Protein AF-A0A7K1FPJ8-F1 (afdb_monomer_lite)

Radius of gyration: 15.46 Å; chains: 1; bounding box: 39×25×46 Å

Structure (mmCIF, N/CA/C/O backbone):
data_AF-A0A7K1FPJ8-F1
#
_entry.id   AF-A0A7K1FPJ8-F1
#
loop_
_atom_site.group_PDB
_atom_site.id
_atom_site.type_symbol
_atom_site.label_atom_id
_atom_site.label_alt_id
_atom_site.label_comp_id
_atom_site.label_asym_id
_atom_site.label_entity_id
_atom_site.label_seq_id
_atom_site.pdbx_PDB_ins_code
_atom_site.Cartn_x
_atom_site.Cartn_y
_atom_site.Cartn_z
_atom_site.occupancy
_atom_site.B_iso_or_equiv
_atom_site.auth_seq_id
_atom_site.auth_comp_id
_atom_site.auth_asym_id
_atom_site.auth_atom_id
_atom_site.pdbx_PDB_model_num
ATOM 1 N N . MET A 1 1 ? -18.088 -18.833 -31.544 1.00 47.06 1 MET A N 1
ATOM 2 C CA . MET A 1 1 ? -17.889 -19.676 -30.352 1.00 47.06 1 MET A CA 1
ATOM 3 C C . MET A 1 1 ? -16.402 -19.898 -30.165 1.00 47.06 1 MET A C 1
ATOM 5 O O . MET A 1 1 ? -15.816 -20.753 -30.817 1.00 47.06 1 MET A O 1
ATOM 9 N N . ARG A 1 2 ? -15.802 -19.013 -29.377 1.00 52.03 2 ARG A N 1
ATOM 10 C CA . ARG A 1 2 ? -14.552 -19.196 -28.637 1.00 52.03 2 ARG A CA 1
ATOM 11 C C . ARG A 1 2 ? -14.766 -18.350 -27.387 1.00 52.03 2 ARG A C 1
ATOM 13 O O . ARG A 1 2 ? -14.379 -17.189 -27.324 1.00 52.03 2 ARG A O 1
ATOM 20 N N . ASP A 1 3 ? -15.642 -18.900 -26.562 1.00 54.81 3 ASP A N 1
ATOM 21 C CA . ASP A 1 3 ? -15.803 -18.586 -25.156 1.00 54.81 3 ASP A CA 1
ATOM 22 C C . ASP A 1 3 ? -14.535 -19.043 -24.413 1.00 54.81 3 ASP A C 1
ATOM 24 O O . ASP A 1 3 ? -13.806 -19.888 -24.936 1.00 54.81 3 ASP A O 1
ATOM 28 N N . GLU A 1 4 ? -14.319 -18.484 -23.216 1.00 59.44 4 GLU A N 1
ATOM 29 C CA . GLU A 1 4 ? -13.272 -18.846 -22.239 1.00 59.44 4 GLU A CA 1
ATOM 30 C C . GLU A 1 4 ? -11.882 -18.315 -22.648 1.00 59.44 4 GLU A C 1
ATOM 32 O O . GLU A 1 4 ? -11.354 -18.630 -23.702 1.00 59.44 4 GLU A O 1
ATOM 37 N N . GLU A 1 5 ? -11.250 -17.391 -21.926 1.00 53.16 5 GLU A N 1
ATOM 38 C CA . GLU A 1 5 ? -10.838 -17.518 -20.530 1.00 53.16 5 GLU A CA 1
ATOM 39 C C . GLU A 1 5 ? -10.990 -16.159 -19.825 1.00 53.16 5 GLU A C 1
ATOM 41 O O . GLU A 1 5 ? -10.268 -15.199 -20.101 1.00 53.16 5 GLU A O 1
ATOM 46 N N . LEU A 1 6 ? -11.959 -16.060 -18.911 1.00 56.94 6 LEU A N 1
ATOM 47 C CA . LEU A 1 6 ? -11.986 -14.992 -17.916 1.00 56.94 6 LEU A CA 1
ATOM 48 C C . LEU A 1 6 ? -10.675 -15.107 -17.142 1.00 56.94 6 LEU A C 1
ATOM 50 O O . LEU A 1 6 ? -10.532 -16.031 -16.348 1.00 56.94 6 LEU A O 1
ATOM 54 N N . GLY A 1 7 ? -9.715 -14.224 -17.427 1.00 48.88 7 GLY A N 1
ATOM 55 C CA . GLY A 1 7 ? -8.468 -14.116 -16.685 1.00 48.88 7 GLY A CA 1
ATOM 56 C C . GLY A 1 7 ? -8.805 -14.012 -15.209 1.00 48.88 7 GLY A C 1
ATOM 57 O O . GLY A 1 7 ? -9.293 -12.982 -14.745 1.00 48.88 7 GLY A O 1
ATOM 58 N N . GLN A 1 8 ? -8.625 -15.124 -14.502 1.00 51.94 8 GLN A N 1
ATOM 59 C CA . GLN A 1 8 ? -8.775 -15.200 -13.066 1.00 51.94 8 GLN A CA 1
ATOM 60 C C . GLN A 1 8 ? -7.574 -14.458 -12.493 1.00 51.94 8 GLN A C 1
ATOM 62 O O . GLN A 1 8 ? -6.563 -15.053 -12.130 1.00 51.94 8 GLN A O 1
ATOM 67 N N . ASP A 1 9 ? -7.681 -13.132 -12.459 1.00 47.12 9 ASP A N 1
ATOM 68 C CA . ASP A 1 9 ? -6.952 -12.302 -11.515 1.00 47.12 9 ASP A CA 1
ATOM 69 C C . ASP A 1 9 ? -7.505 -12.703 -10.143 1.00 47.12 9 ASP A C 1
ATOM 71 O O . ASP A 1 9 ? -8.424 -12.096 -9.587 1.00 47.12 9 ASP A O 1
ATOM 75 N N . GLU A 1 10 ? -7.054 -13.862 -9.662 1.00 51.06 10 GLU A N 1
ATOM 76 C CA . GLU A 1 10 ? -7.262 -14.330 -8.308 1.00 51.06 10 GLU A CA 1
ATOM 77 C C . GLU A 1 10 ? -6.480 -13.336 -7.454 1.00 51.06 10 GLU A C 1
ATOM 79 O O . GLU A 1 10 ? -5.304 -13.543 -7.147 1.00 51.06 10 GLU A O 1
ATOM 84 N N . ALA A 1 11 ? -7.106 -12.180 -7.201 1.00 58.66 11 ALA A N 1
ATOM 85 C CA . ALA A 1 11 ? -6.582 -11.078 -6.420 1.00 58.66 11 ALA A C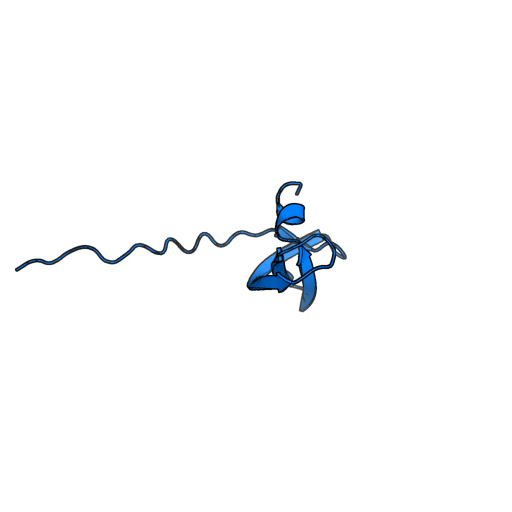A 1
ATOM 86 C C . ALA A 1 11 ? -6.381 -11.603 -5.003 1.00 58.66 11 ALA A C 1
ATOM 88 O O . ALA A 1 11 ? -7.228 -11.458 -4.121 1.00 58.66 11 ALA A O 1
ATOM 89 N N . THR A 1 12 ? -5.275 -12.317 -4.823 1.00 65.06 12 THR A N 1
ATOM 90 C CA . THR A 1 12 ? -4.879 -12.937 -3.577 1.00 65.06 12 THR A CA 1
ATOM 91 C C . THR A 1 12 ? -4.658 -11.786 -2.624 1.00 65.06 12 THR A C 1
ATOM 93 O O . THR A 1 12 ? -3.651 -11.080 -2.699 1.00 65.06 12 THR A O 1
ATOM 96 N N . LEU A 1 13 ? -5.655 -11.551 -1.774 1.00 64.94 13 LEU A N 1
ATOM 97 C CA . LEU A 1 13 ? -5.672 -10.440 -0.842 1.00 64.94 13 LEU A CA 1
ATOM 98 C C . LEU A 1 13 ? -4.634 -10.751 0.235 1.00 64.94 13 LEU A C 1
ATOM 100 O O . LEU A 1 13 ? -4.901 -11.431 1.226 1.00 64.94 13 LEU A O 1
ATOM 104 N N . ARG A 1 14 ? -3.392 -10.343 -0.030 1.00 73.56 14 ARG A N 1
ATOM 105 C CA . ARG A 1 14 ? -2.256 -10.629 0.838 1.00 73.56 14 ARG A CA 1
ATOM 106 C C . ARG A 1 14 ? -2.328 -9.703 2.042 1.00 73.56 14 ARG A C 1
ATOM 108 O O . ARG A 1 14 ? -1.987 -8.524 1.957 1.00 73.56 14 ARG A O 1
ATOM 115 N N . LEU A 1 15 ? -2.789 -10.257 3.157 1.00 82.62 15 LEU A N 1
ATOM 116 C CA . LEU A 1 15 ? -2.777 -9.579 4.443 1.00 82.62 15 LEU A CA 1
ATOM 117 C C . LEU A 1 15 ? -1.367 -9.607 5.032 1.00 82.62 15 LEU A C 1
ATOM 119 O O . LEU A 1 15 ? -0.690 -10.635 5.015 1.00 82.62 15 LEU A O 1
ATOM 123 N N . VAL A 1 16 ? -0.942 -8.471 5.570 1.00 88.56 16 VAL A N 1
ATOM 124 C CA . VAL A 1 16 ? 0.322 -8.297 6.291 1.00 88.56 16 VAL A CA 1
ATOM 125 C C . VAL A 1 16 ? 0.054 -7.680 7.658 1.00 88.56 16 VAL A C 1
ATOM 127 O O . VAL A 1 16 ? -0.989 -7.067 7.881 1.00 88.56 16 VAL A O 1
ATOM 130 N N . ALA A 1 17 ? 0.975 -7.844 8.603 1.00 90.06 17 ALA A N 1
ATOM 131 C CA . ALA A 1 17 ? 0.847 -7.222 9.915 1.00 90.06 17 ALA A CA 1
ATOM 132 C C . ALA A 1 17 ? 1.240 -5.738 9.859 1.00 90.06 17 ALA A C 1
ATOM 134 O O . ALA A 1 17 ? 2.279 -5.373 9.306 1.00 90.06 17 ALA A O 1
ATOM 135 N N . CYS A 1 18 ? 0.422 -4.875 10.465 1.00 90.88 18 CYS A N 1
ATOM 136 C CA . CYS A 1 18 ? 0.766 -3.472 10.670 1.00 90.88 18 CYS A CA 1
ATOM 137 C C . CYS A 1 18 ? 2.022 -3.355 11.558 1.00 90.88 18 CYS A C 1
ATOM 139 O O . CYS A 1 18 ? 1.981 -3.846 12.688 1.00 90.88 18 CYS A O 1
ATOM 141 N N . PRO A 1 19 ? 3.088 -2.653 11.130 1.00 87.31 19 PRO A N 1
ATOM 142 C CA . PRO A 1 19 ? 4.303 -2.501 11.935 1.00 87.31 19 PRO A CA 1
ATOM 143 C C . PRO A 1 19 ? 4.086 -1.818 13.294 1.00 87.31 19 PRO A C 1
ATOM 145 O O . PRO A 1 19 ? 4.831 -2.080 14.229 1.00 87.31 19 PRO A O 1
ATOM 148 N N . GLU A 1 20 ? 3.069 -0.959 13.407 1.00 92.31 20 GLU A N 1
ATOM 149 C CA . GLU A 1 20 ? 2.807 -0.164 14.615 1.00 92.31 20 GLU A CA 1
ATOM 150 C C . GLU A 1 20 ? 1.908 -0.891 15.624 1.00 92.31 20 GLU A C 1
ATOM 152 O O . GLU A 1 20 ? 2.158 -0.883 16.824 1.00 92.31 20 GLU A O 1
ATOM 157 N N . CYS A 1 21 ? 0.829 -1.518 15.146 1.00 94.06 21 CYS A N 1
ATOM 158 C CA . CYS A 1 21 ? -0.222 -2.0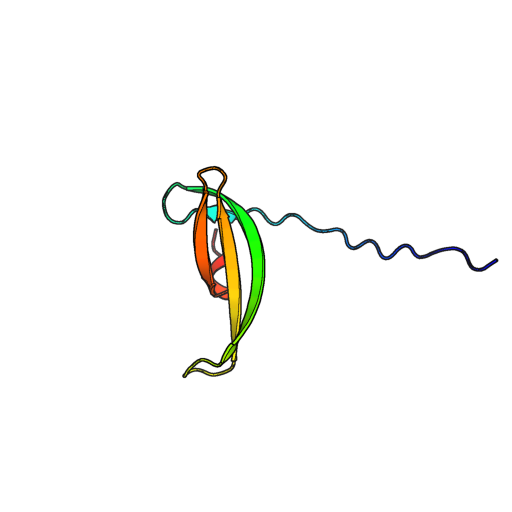67 16.011 1.00 94.06 21 CYS A CA 1
ATOM 159 C C . CYS A 1 21 ? -0.477 -3.563 15.819 1.00 94.06 21 CYS A C 1
ATOM 161 O O . CYS A 1 21 ? -1.379 -4.105 16.452 1.00 94.06 21 CYS A O 1
ATOM 163 N N . SER A 1 22 ? 0.267 -4.230 14.931 1.00 91.75 22 SER A N 1
ATOM 164 C CA . SER A 1 22 ? 0.105 -5.650 14.573 1.00 91.75 22 SER A CA 1
ATOM 165 C C . SER A 1 22 ? -1.276 -6.050 14.030 1.00 91.75 22 SER A C 1
ATOM 167 O O . SER A 1 22 ? -1.513 -7.222 13.752 1.00 91.75 22 SER A O 1
ATOM 169 N N . ALA A 1 23 ? -2.193 -5.097 13.838 1.00 93.56 23 ALA A N 1
ATOM 170 C CA . ALA A 1 23 ? -3.493 -5.360 13.237 1.00 93.56 23 ALA A CA 1
ATOM 171 C C . ALA A 1 23 ? -3.343 -5.783 11.762 1.00 93.56 23 ALA A C 1
ATOM 173 O O . ALA A 1 23 ? -2.386 -5.349 11.107 1.00 93.56 23 ALA A O 1
ATOM 174 N N . PRO A 1 24 ? -4.295 -6.561 11.212 1.00 91.56 24 PRO A N 1
ATOM 175 C CA . PRO A 1 24 ? -4.297 -6.912 9.798 1.00 91.56 24 PRO A CA 1
ATOM 176 C C . PRO A 1 24 ? -4.254 -5.667 8.910 1.00 91.56 24 PRO A C 1
ATOM 178 O O . PRO A 1 24 ? -4.957 -4.676 9.157 1.00 91.56 24 PRO A O 1
ATOM 181 N N . ALA A 1 25 ? -3.418 -5.725 7.883 1.00 92.38 25 ALA A N 1
ATOM 182 C CA . ALA A 1 25 ? -3.229 -4.664 6.920 1.00 92.38 25 ALA A CA 1
ATOM 183 C C . ALA A 1 25 ? -3.208 -5.195 5.491 1.00 92.38 25 ALA A C 1
ATOM 185 O O . ALA A 1 25 ? -2.709 -6.284 5.221 1.00 92.38 25 ALA A O 1
ATOM 186 N N . GLU A 1 26 ? -3.769 -4.409 4.585 1.00 91.75 26 GLU A N 1
ATOM 187 C CA . GLU A 1 26 ? -3.832 -4.694 3.157 1.00 91.75 26 GLU A CA 1
ATOM 188 C C . GLU A 1 26 ? -2.762 -3.890 2.414 1.00 91.75 26 GLU A C 1
ATOM 190 O O . GLU A 1 26 ? -2.408 -2.775 2.812 1.00 91.75 26 GLU A O 1
ATOM 195 N N . ILE A 1 27 ? -2.254 -4.448 1.317 1.00 91.25 27 ILE A N 1
ATOM 196 C CA . ILE A 1 27 ? -1.459 -3.696 0.347 1.00 91.25 27 ILE A CA 1
ATOM 197 C C . ILE A 1 27 ? -2.442 -2.973 -0.573 1.00 91.25 27 ILE A C 1
ATOM 199 O O . ILE A 1 27 ? -3.196 -3.617 -1.294 1.00 91.25 27 ILE A O 1
ATOM 203 N N . VAL A 1 28 ? -2.441 -1.642 -0.538 1.00 92.75 28 VAL A N 1
ATOM 204 C CA . VAL A 1 28 ? -3.373 -0.811 -1.322 1.00 92.75 28 VAL A CA 1
ATOM 205 C C . VAL A 1 28 ? -2.769 -0.297 -2.626 1.00 92.75 28 VAL A C 1
AT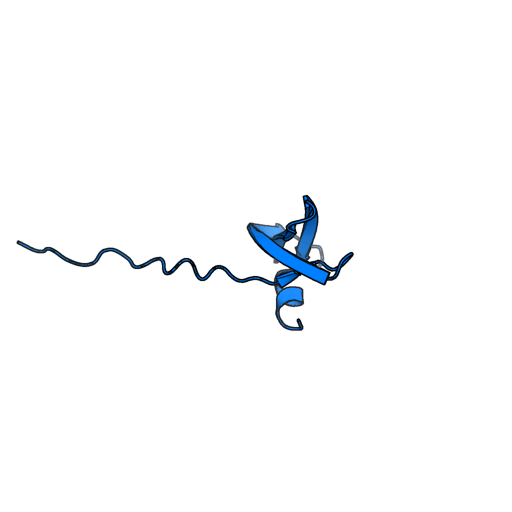OM 207 O O . VAL A 1 28 ? -3.498 0.165 -3.496 1.00 92.75 28 VAL A O 1
ATOM 210 N N . ASP A 1 29 ? -1.442 -0.316 -2.742 1.00 91.56 29 ASP A N 1
ATOM 211 C CA . ASP A 1 29 ? -0.707 0.193 -3.899 1.00 91.56 29 ASP A CA 1
ATOM 212 C C . ASP A 1 29 ? 0.694 -0.435 -3.945 1.00 91.56 29 ASP A C 1
ATOM 214 O O . ASP A 1 29 ? 1.274 -0.768 -2.905 1.00 91.56 29 ASP A O 1
ATOM 218 N N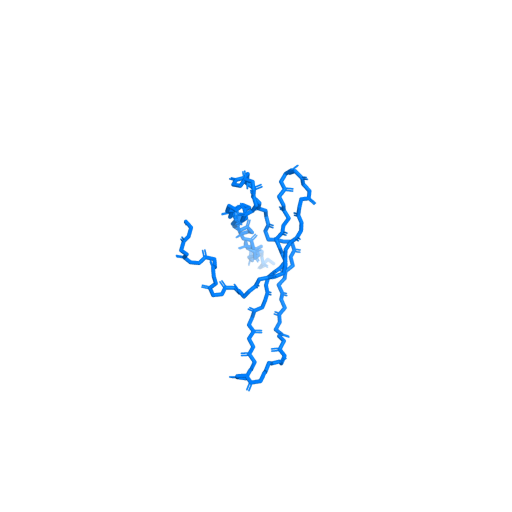 . SER A 1 30 ? 1.247 -0.577 -5.143 1.00 91.31 30 SER A N 1
ATOM 219 C CA . SER A 1 30 ? 2.608 -1.056 -5.379 1.00 91.31 30 SER A CA 1
ATOM 220 C C . SER A 1 30 ? 3.223 -0.290 -6.540 1.00 91.31 30 SER A C 1
ATOM 222 O O . SER A 1 30 ? 2.579 -0.098 -7.569 1.00 91.31 30 SER A O 1
ATOM 224 N N . SER A 1 31 ? 4.467 0.149 -6.391 1.00 92.50 31 SER A N 1
ATOM 225 C CA . SER A 1 31 ? 5.157 0.961 -7.390 1.00 92.50 31 SER A CA 1
ATOM 226 C C . SER A 1 31 ? 6.655 0.697 -7.376 1.00 92.50 31 SER A C 1
ATOM 228 O O . SER A 1 31 ? 7.244 0.435 -6.329 1.00 92.50 31 SER A O 1
ATOM 230 N N . ARG A 1 32 ? 7.295 0.870 -8.532 1.00 94.94 32 ARG A N 1
ATOM 231 C CA . ARG A 1 32 ? 8.752 0.835 -8.657 1.00 94.94 32 ARG A CA 1
ATOM 232 C C . ARG A 1 32 ? 9.318 2.244 -8.572 1.00 94.94 32 ARG A C 1
ATOM 234 O O . ARG A 1 32 ? 8.903 3.123 -9.325 1.00 94.94 32 ARG A O 1
ATOM 241 N N . ILE A 1 33 ? 10.288 2.459 -7.690 1.00 92.94 33 ILE A N 1
ATOM 242 C CA . ILE A 1 33 ? 10.958 3.754 -7.519 1.00 92.94 33 ILE A CA 1
ATOM 243 C C . ILE A 1 33 ? 12.447 3.652 -7.840 1.00 92.94 33 ILE A C 1
ATOM 245 O O . ILE A 1 33 ? 13.065 2.599 -7.683 1.00 92.94 33 ILE A O 1
ATOM 249 N N . GLY A 1 34 ? 13.040 4.767 -8.266 1.00 93.44 34 GLY A N 1
ATOM 250 C CA . GLY A 1 34 ? 14.493 4.907 -8.314 1.00 93.44 34 GLY A CA 1
ATOM 251 C C . GLY A 1 34 ? 15.046 5.189 -6.917 1.00 93.44 34 GLY A C 1
ATOM 252 O O . GLY A 1 34 ? 14.590 6.119 -6.255 1.00 93.44 34 GLY A O 1
ATOM 253 N N . SER A 1 35 ? 16.030 4.406 -6.479 1.00 87.12 35 SER A N 1
ATOM 254 C CA . SER A 1 35 ? 16.772 4.609 -5.230 1.00 87.12 35 SER A CA 1
ATOM 255 C C . SER A 1 35 ? 18.276 4.706 -5.511 1.00 87.12 35 SER A C 1
ATOM 257 O O . SER A 1 35 ? 18.745 4.376 -6.602 1.00 87.12 35 SER A O 1
ATOM 259 N N . THR A 1 36 ?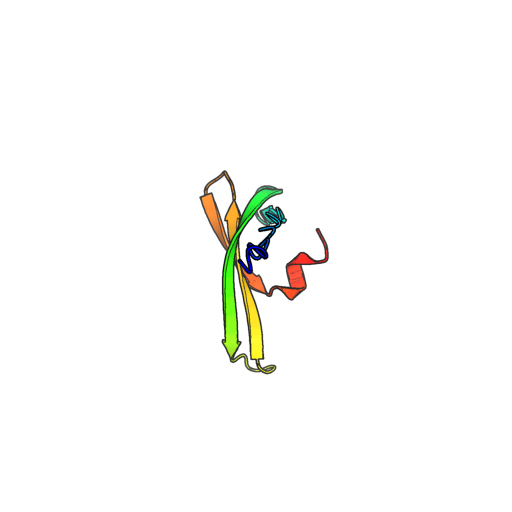 19.056 5.155 -4.528 1.00 91.12 36 THR A N 1
ATOM 260 C CA . THR A 1 36 ? 20.525 5.252 -4.624 1.00 91.12 36 THR A CA 1
ATOM 261 C C . THR A 1 36 ? 21.204 3.888 -4.764 1.00 91.12 36 THR A C 1
ATOM 263 O O . THR A 1 36 ? 22.300 3.809 -5.309 1.00 91.12 36 THR A O 1
ATOM 266 N N . GLY A 1 37 ? 20.546 2.814 -4.318 1.00 87.38 37 GLY A N 1
ATOM 267 C CA . GLY A 1 37 ? 20.970 1.426 -4.529 1.00 87.38 37 GLY A CA 1
ATOM 268 C C . GLY A 1 37 ? 20.470 0.799 -5.837 1.00 87.38 37 GLY A C 1
ATOM 269 O O . GLY A 1 37 ? 20.702 -0.384 -6.062 1.00 87.38 37 GLY A O 1
ATOM 270 N N . GLY A 1 38 ? 19.780 1.567 -6.686 1.00 90.81 38 GLY A N 1
ATOM 271 C CA . GLY A 1 38 ? 19.115 1.082 -7.894 1.00 90.81 38 GLY A CA 1
ATOM 272 C C . GLY A 1 38 ? 17.585 1.074 -7.778 1.00 90.81 38 GLY A C 1
ATOM 273 O O . GLY A 1 38 ? 17.028 1.546 -6.786 1.00 90.81 38 GLY A O 1
ATOM 274 N N . PRO A 1 39 ? 16.875 0.598 -8.813 1.00 93.19 39 PRO A N 1
ATOM 275 C CA . PRO A 1 39 ? 15.420 0.487 -8.786 1.00 93.19 39 PRO A CA 1
ATOM 276 C C . PRO A 1 39 ? 14.950 -0.482 -7.695 1.00 93.19 39 PRO A C 1
ATOM 278 O O . PRO A 1 39 ? 15.482 -1.586 -7.591 1.00 93.19 39 PRO A O 1
ATOM 281 N N . MET A 1 40 ? 13.927 -0.100 -6.931 1.00 93.69 40 MET A N 1
ATOM 282 C CA . MET A 1 40 ? 13.331 -0.951 -5.894 1.00 93.69 40 MET A CA 1
ATOM 283 C C . MET A 1 40 ? 11.805 -0.916 -5.940 1.00 93.69 40 MET A C 1
ATOM 285 O O . MET A 1 40 ? 11.206 0.093 -6.316 1.00 93.69 40 MET A O 1
ATOM 289 N N . GLU A 1 41 ? 11.187 -2.016 -5.520 1.00 94.31 41 GLU A N 1
ATOM 290 C CA . GLU A 1 41 ? 9.735 -2.124 -5.386 1.00 94.31 41 GLU A CA 1
ATOM 291 C C . GLU A 1 41 ? 9.293 -1.628 -4.008 1.00 94.31 41 GLU A C 1
ATOM 293 O O . GLU A 1 41 ? 9.793 -2.082 -2.971 1.00 94.31 41 GLU A O 1
ATOM 298 N N . VAL A 1 42 ? 8.324 -0.719 -3.993 1.00 94.00 42 VAL A N 1
ATOM 299 C CA . VAL A 1 42 ? 7.657 -0.251 -2.780 1.00 94.00 42 VAL A CA 1
ATOM 300 C C . VAL A 1 42 ? 6.185 -0.607 -2.801 1.00 94.00 42 VAL A C 1
ATOM 302 O O . VAL A 1 42 ? 5.533 -0.598 -3.841 1.00 94.00 42 VAL A O 1
ATOM 305 N N . VAL A 1 43 ? 5.655 -0.883 -1.620 1.00 93.12 43 VAL A N 1
ATOM 306 C CA . VAL A 1 43 ? 4.237 -1.118 -1.384 1.00 93.12 43 VAL A CA 1
ATOM 307 C C . VAL A 1 43 ? 3.699 -0.106 -0.393 1.00 93.12 43 VAL A C 1
ATOM 309 O O . VAL A 1 43 ? 4.375 0.273 0.571 1.00 93.12 43 VAL A O 1
ATOM 312 N N . ARG A 1 44 ? 2.457 0.314 -0.607 1.00 93.50 44 ARG A N 1
ATOM 313 C CA . ARG A 1 44 ? 1.681 1.048 0.381 1.00 93.50 44 ARG A CA 1
ATOM 314 C C . ARG A 1 44 ? 0.798 0.070 1.128 1.00 93.50 44 ARG A C 1
ATOM 316 O O . ARG A 1 44 ? 0.013 -0.650 0.519 1.00 93.50 44 ARG A O 1
ATOM 323 N N . VAL A 1 45 ? 0.904 0.085 2.446 1.00 92.06 45 VAL A N 1
ATOM 324 C CA . VAL A 1 45 ? 0.140 -0.783 3.337 1.00 92.06 45 VAL A CA 1
ATOM 325 C C . VAL A 1 45 ? -0.803 0.071 4.172 1.00 92.06 45 VAL A C 1
ATOM 327 O O . VAL A 1 45 ? -0.392 1.114 4.689 1.00 92.06 45 VAL A O 1
ATOM 330 N N . ARG A 1 46 ? -2.056 -0.368 4.316 1.00 94.31 46 ARG A N 1
ATOM 331 C CA . ARG A 1 46 ? -3.062 0.274 5.166 1.00 94.31 46 ARG A CA 1
ATOM 332 C C . ARG A 1 46 ? -3.694 -0.745 6.106 1.00 94.31 46 ARG A C 1
ATOM 334 O O . ARG A 1 46 ? -4.201 -1.765 5.660 1.00 94.31 46 ARG A O 1
ATOM 341 N N . CYS A 1 47 ? -3.671 -0.482 7.411 1.00 94.69 47 CYS A N 1
ATOM 342 C CA . CYS A 1 47 ? -4.298 -1.379 8.386 1.00 94.69 47 CYS A CA 1
ATOM 343 C C . CYS A 1 47 ? -5.763 -1.030 8.668 1.00 94.69 47 CYS A C 1
ATOM 345 O O . CYS A 1 47 ? -6.220 0.070 8.354 1.00 94.69 47 CYS A O 1
ATOM 347 N N . VAL A 1 48 ? -6.486 -1.940 9.328 1.00 94.50 48 VAL A N 1
ATOM 348 C CA . VAL A 1 48 ? -7.883 -1.718 9.766 1.00 94.50 48 VAL A CA 1
ATOM 349 C C . VAL A 1 48 ? -8.044 -0.559 10.763 1.00 94.50 48 VAL A C 1
ATOM 351 O O . VAL A 1 48 ? -9.124 0.008 10.880 1.00 94.50 48 VAL A O 1
ATOM 354 N N . VAL A 1 49 ? -6.958 -0.161 11.439 1.00 94.94 49 VAL A N 1
ATOM 355 C CA . VAL A 1 49 ? -6.884 1.026 12.321 1.00 94.94 49 VAL A CA 1
ATOM 356 C C . VAL A 1 49 ? -6.486 2.292 11.533 1.00 94.94 49 VAL A C 1
ATOM 358 O O . VAL A 1 49 ? -6.228 3.344 12.102 1.00 94.94 49 VAL A O 1
ATOM 361 N N . ALA A 1 50 ? -6.441 2.203 10.201 1.00 94.44 50 ALA A N 1
ATOM 362 C CA . ALA A 1 50 ? -6.126 3.274 9.258 1.00 94.44 50 ALA A CA 1
ATOM 363 C C . ALA A 1 50 ? -4.699 3.859 9.319 1.00 94.44 50 ALA A C 1
ATOM 365 O O . ALA A 1 50 ? -4.456 4.900 8.707 1.00 94.44 50 ALA A O 1
ATOM 366 N N . HIS A 1 51 ? -3.730 3.183 9.948 1.00 95.06 51 HIS A N 1
ATOM 367 C CA . HIS A 1 51 ? -2.316 3.532 9.769 1.00 95.06 51 HIS A CA 1
ATOM 368 C C . HIS A 1 51 ? -1.867 3.246 8.333 1.00 95.06 51 HIS A C 1
ATOM 370 O O . HIS A 1 51 ? -2.271 2.238 7.747 1.00 95.06 51 HIS A O 1
ATOM 376 N N . GLN A 1 52 ? -1.027 4.123 7.783 1.00 94.25 52 GLN A N 1
ATOM 377 C CA . GLN A 1 52 ? -0.505 4.015 6.424 1.00 94.25 52 GLN A CA 1
ATOM 378 C C . GLN A 1 52 ? 1.018 4.014 6.428 1.00 94.25 52 GLN A C 1
ATOM 380 O O . GLN A 1 52 ? 1.642 4.894 7.0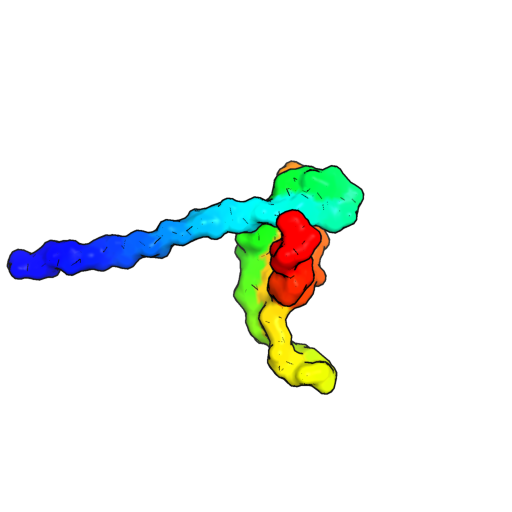18 1.00 94.25 52 GLN A O 1
ATOM 385 N N . PHE A 1 53 ? 1.603 3.060 5.708 1.00 91.81 53 PHE A N 1
ATOM 386 C CA . PHE A 1 53 ? 3.050 2.927 5.571 1.00 91.81 53 PHE A CA 1
ATOM 387 C C . PHE A 1 53 ? 3.435 2.743 4.110 1.00 91.81 53 PHE A C 1
ATOM 389 O O . PHE A 1 53 ? 2.716 2.099 3.349 1.00 91.81 53 PHE A O 1
ATOM 396 N N . LEU A 1 54 ? 4.587 3.292 3.731 1.00 92.75 54 LEU A N 1
ATOM 397 C CA . LEU A 1 54 ? 5.260 2.984 2.474 1.00 92.75 54 LEU A CA 1
ATOM 398 C C . LEU A 1 54 ? 6.516 2.181 2.808 1.00 92.75 54 LEU A C 1
ATOM 400 O O . LEU A 1 54 ? 7.343 2.630 3.601 1.00 92.75 54 LEU A O 1
ATOM 404 N N . MET A 1 55 ? 6.633 0.981 2.250 1.00 90.44 55 MET A N 1
ATOM 405 C CA . MET A 1 55 ? 7.652 0.010 2.648 1.00 90.44 55 MET A CA 1
ATOM 406 C C . MET A 1 55 ? 8.269 -0.649 1.419 1.00 90.44 55 MET A C 1
ATOM 408 O O . MET A 1 55 ? 7.596 -0.801 0.405 1.00 90.44 55 MET A O 1
ATOM 412 N N . ALA A 1 56 ? 9.525 -1.088 1.508 1.00 90.81 56 ALA A N 1
ATOM 413 C CA . ALA A 1 56 ? 10.095 -1.960 0.484 1.00 90.81 56 ALA A CA 1
ATOM 414 C C . ALA A 1 56 ? 9.314 -3.283 0.450 1.00 90.81 56 ALA A C 1
ATOM 416 O O . ALA A 1 56 ? 9.120 -3.900 1.502 1.00 90.81 56 ALA A O 1
ATOM 417 N N . ALA A 1 57 ? 8.903 -3.736 -0.737 1.00 88.94 57 ALA A N 1
ATOM 418 C CA . ALA A 1 57 ? 8.177 -5.002 -0.903 1.00 88.94 57 ALA A CA 1
ATOM 419 C C . ALA A 1 57 ? 8.971 -6.195 -0.335 1.00 88.94 57 ALA A C 1
ATOM 421 O O . ALA A 1 57 ? 8.404 -7.153 0.182 1.00 88.94 57 ALA A O 1
ATOM 422 N N . GLU A 1 58 ? 10.299 -6.075 -0.347 1.00 86.19 58 GLU A N 1
ATOM 423 C CA . GLU A 1 58 ? 11.272 -6.998 0.239 1.00 86.19 58 GLU A CA 1
ATOM 424 C C . GLU A 1 58 ? 11.062 -7.282 1.733 1.00 86.19 58 GLU A C 1
ATOM 426 O O . GLU A 1 58 ? 11.476 -8.310 2.260 1.00 86.19 58 GLU A O 1
ATOM 431 N N . ARG A 1 59 ? 10.426 -6.355 2.448 1.00 81.94 59 ARG A N 1
ATOM 432 C CA . ARG A 1 59 ? 10.199 -6.469 3.891 1.00 81.94 59 ARG A CA 1
ATOM 433 C C . ARG A 1 59 ? 8.915 -7.218 4.239 1.00 81.94 59 ARG A C 1
ATOM 435 O O . ARG A 1 59 ? 8.688 -7.482 5.414 1.00 81.94 59 ARG A O 1
ATOM 442 N N . LEU A 1 60 ? 8.099 -7.578 3.246 1.00 73.88 60 LEU A N 1
ATOM 443 C CA . LEU A 1 60 ? 6.852 -8.323 3.448 1.00 73.88 60 LEU A CA 1
ATOM 444 C C . LEU A 1 60 ? 7.073 -9.836 3.634 1.00 73.88 60 LEU A C 1
ATOM 446 O O . LEU A 1 60 ? 6.130 -10.547 3.964 1.00 73.88 60 LEU A O 1
ATOM 450 N N . HIS A 1 61 ? 8.288 -10.348 3.402 1.00 59.84 61 HIS A N 1
ATOM 451 C CA . HIS A 1 61 ? 8.581 -11.794 3.387 1.00 59.84 61 HIS A CA 1
ATOM 452 C C . HIS A 1 61 ? 8.870 -12.402 4.767 1.00 59.84 61 HIS A C 1
ATOM 454 O O . HIS A 1 61 ? 9.107 -13.602 4.861 1.00 59.84 61 HIS A O 1
ATOM 460 N N . HIS A 1 62 ? 8.894 -11.582 5.820 1.00 48.16 62 HIS A N 1
ATOM 461 C CA . HIS A 1 62 ? 9.332 -11.969 7.168 1.00 48.16 62 HIS A CA 1
ATOM 462 C C . HIS A 1 62 ? 8.260 -11.779 8.254 1.00 48.16 62 HIS A C 1
ATOM 464 O O . HIS A 1 62 ? 8.609 -11.646 9.426 1.00 48.16 62 HIS A O 1
ATOM 470 N N . LEU A 1 63 ? 6.980 -11.742 7.877 1.00 48.25 63 LEU A N 1
ATOM 471 C CA . LEU A 1 63 ? 5.857 -11.640 8.815 1.00 48.25 63 LEU A CA 1
ATOM 472 C C . LEU A 1 63 ? 5.130 -12.977 8.940 1.00 48.25 63 LEU A C 1
ATOM 474 O O . LEU A 1 63 ? 4.812 -13.558 7.878 1.00 48.25 63 LEU A O 1
#

Secondary structure (DSSP, 8-state):
--------------EEE-TTT--EEEEEEEEEEEETTEEEEEEEEEETT--EEEEEGGGGGG-

pLDDT: mean 81.55, std 16.71, range [47.06, 95.06]

Sequence (63 aa):
MRDEELGQDEATLRLVACPECSAPAEIVDSSRIGSTGGPMEVVRVRCVVAHQFLMAAERLHHL

Foldseek 3Di:
DPDDDPPPPVVVQDWAADPPPRATKTFPDKDWDQDPVGIFIWTWIAGPVGDIDIGTPVVRPPD

Organism: NCBI:txid2665158